Protein AF-A0A4U1IVJ4-F1 (afdb_monomer)

Secondary structure (DSSP, 8-state):
-----SSHHHHHHHHHHHHHHSPPP-HHHHHHHHHH-HHHHHHHHHT--SHHHHHHHHHTTTS-HHHHHHHHHHHH---

Nearest PDB structures (foldseek):
  5ffe-assembly1_A  TM=3.811E-01  e=9.167E+00  Synechocystis sp. PCC 6803
  8ver-assembly1_B  TM=3.277E-01  e=9.747E+00  Escherichia coli
  7vw1-assembly1_B  TM=2.437E-01  e=9.167E+00  Escherichia coli

pLDDT: mean 80.48, std 18.23, range [37.81, 95.75]

Radius of gyration: 16.22 Å; Cα contacts (8 Å, |Δi|>4): 55; chains: 1; bounding box: 23×56×25 Å

Mean predicted aligned error: 9.51 Å

Organism: NCBI:txid889272

Foldseek 3Di:
DDDDDPDPVVVVVVVVVVLVPPDADALVQQLVCLVVADPSLLVNLVSDPDPVSSVVSVVCNPPHSVVSNVSSCVVHVDD

Sequence (79 aa):
MIAASVEIGKNEDLMEAARRRRPKPNLNRCLDAAAAGGVMWENLCNDMTNSTDAGECWDKTLRSEQMKRNWCFNRFKKH

Solvent-accessible surface area (backbone atoms only — not comparable to full-atom values): 4666 Å² total; per-residue (Å²): 135,85,87,90,82,86,62,72,76,63,51,55,54,48,53,49,50,48,59,72,67,47,76,74,80,44,46,67,60,40,41,51,16,25,72,69,30,69,69,50,35,54,51,52,30,68,55,44,86,48,69,66,60,22,51,56,46,57,72,38,68,90,48,55,46,68,58,36,36,52,48,28,48,68,69,56,65,67,127

Structure (mmCIF, N/CA/C/O backbone):
data_AF-A0A4U1IVJ4-F1
#
_entry.id   AF-A0A4U1IVJ4-F1
#
loop_
_atom_site.group_PDB
_atom_site.id
_atom_site.type_symbol
_atom_site.label_atom_id
_atom_site.label_alt_id
_atom_site.label_comp_id
_atom_site.label_asym_id
_atom_site.label_entity_id
_atom_site.label_seq_id
_atom_site.pdbx_PDB_ins_code
_atom_site.Cartn_x
_atom_site.Cartn_y
_atom_site.Cartn_z
_atom_site.occupancy
_atom_site.B_iso_or_equiv
_atom_site.auth_seq_id
_atom_site.auth_comp_id
_atom_site.auth_asym_id
_atom_site.auth_atom_id
_atom_site.pdbx_PDB_model_num
ATOM 1 N N . MET A 1 1 ? -10.310 -47.646 -6.936 1.00 37.81 1 MET A N 1
ATOM 2 C CA . MET A 1 1 ? -10.112 -46.301 -7.518 1.00 37.81 1 MET A CA 1
ATOM 3 C C . MET A 1 1 ? -10.072 -45.329 -6.351 1.00 37.81 1 MET A C 1
ATOM 5 O O . MET A 1 1 ? -11.000 -45.343 -5.555 1.00 37.81 1 MET A O 1
ATOM 9 N N . ILE A 1 2 ? -8.946 -44.641 -6.151 1.00 42.03 2 ILE A N 1
ATOM 10 C CA . ILE A 1 2 ? -8.693 -43.817 -4.960 1.00 42.03 2 ILE A CA 1
ATOM 11 C C . ILE A 1 2 ? -9.471 -42.501 -5.083 1.00 42.03 2 ILE A C 1
ATOM 13 O O . ILE A 1 2 ? -9.451 -41.860 -6.131 1.00 42.03 2 ILE A O 1
ATOM 17 N N . ALA A 1 3 ? -10.189 -42.154 -4.016 1.00 41.09 3 ALA A N 1
ATOM 18 C CA . ALA A 1 3 ? -11.053 -40.990 -3.901 1.00 41.09 3 ALA A CA 1
ATOM 19 C C . ALA A 1 3 ? -10.252 -39.676 -3.942 1.00 41.09 3 ALA A C 1
ATOM 21 O O . ALA A 1 3 ? -9.512 -39.368 -3.012 1.00 41.09 3 ALA A O 1
ATOM 22 N N . ALA A 1 4 ? -10.438 -38.879 -4.994 1.00 45.75 4 ALA A N 1
ATOM 23 C CA . ALA A 1 4 ? -9.921 -37.517 -5.102 1.00 45.75 4 ALA A CA 1
ATOM 24 C C . ALA A 1 4 ? -11.063 -36.518 -4.861 1.00 45.75 4 ALA A C 1
ATOM 26 O O . ALA A 1 4 ? -11.656 -35.995 -5.801 1.00 45.75 4 ALA A O 1
ATOM 27 N N . SER A 1 5 ? -11.457 -36.303 -3.603 1.00 49.66 5 SER A N 1
ATOM 28 C CA . SER A 1 5 ? -12.460 -35.270 -3.269 1.00 49.66 5 SER A CA 1
ATOM 29 C C . SER A 1 5 ? -12.277 -34.622 -1.889 1.00 49.66 5 SER A C 1
ATOM 31 O O . SER A 1 5 ? -13.176 -33.928 -1.431 1.00 49.66 5 SER A O 1
ATO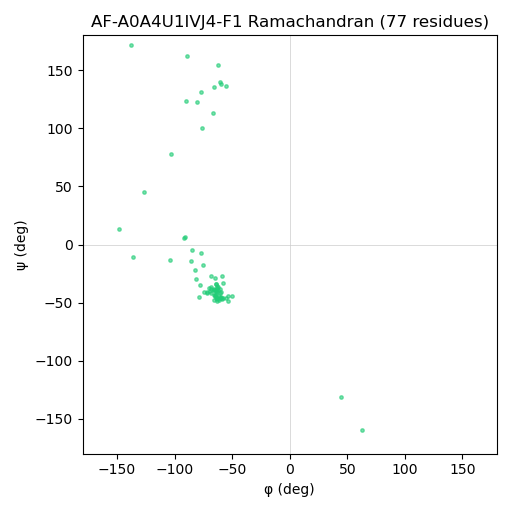M 33 N N . VAL A 1 6 ? -11.139 -34.804 -1.205 1.00 47.16 6 VAL A N 1
ATOM 34 C CA . VAL A 1 6 ? -10.994 -34.402 0.212 1.00 47.16 6 VAL A CA 1
ATOM 35 C C . VAL A 1 6 ? -9.783 -33.500 0.460 1.00 47.16 6 VAL A C 1
ATOM 37 O O . VAL A 1 6 ? -9.048 -33.725 1.407 1.00 47.16 6 VAL A O 1
ATOM 40 N N . GLU A 1 7 ? -9.531 -32.477 -0.360 1.00 50.47 7 GLU A N 1
ATOM 41 C CA . GLU A 1 7 ? -8.440 -31.521 -0.043 1.00 50.47 7 GLU A CA 1
ATOM 42 C C . GLU A 1 7 ? -8.783 -30.040 -0.246 1.00 50.47 7 GLU A C 1
ATOM 44 O O . GLU A 1 7 ? -8.067 -29.177 0.256 1.00 50.47 7 GLU A O 1
ATOM 49 N N . ILE A 1 8 ? -9.911 -29.707 -0.880 1.00 48.72 8 ILE A N 1
ATOM 50 C CA . ILE A 1 8 ? -10.225 -28.306 -1.207 1.00 48.72 8 ILE A CA 1
ATOM 51 C C . ILE A 1 8 ? -10.651 -27.514 0.048 1.00 48.72 8 ILE A C 1
ATOM 53 O O . ILE A 1 8 ? -10.149 -26.419 0.279 1.00 48.72 8 ILE A O 1
ATOM 57 N N . GLY A 1 9 ? -11.451 -28.103 0.946 1.00 47.59 9 GLY A N 1
ATOM 58 C CA . GLY A 1 9 ? -11.971 -27.392 2.128 1.00 47.59 9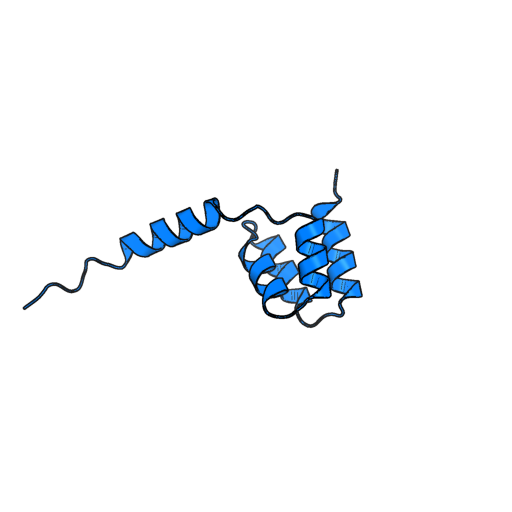 GLY A CA 1
ATOM 59 C C . GLY A 1 9 ? -10.975 -27.156 3.277 1.00 47.59 9 GLY A C 1
ATOM 60 O O . GLY A 1 9 ? -11.210 -26.299 4.121 1.00 47.59 9 GLY A O 1
ATOM 61 N N . LYS A 1 10 ? -9.848 -27.883 3.336 1.00 52.03 10 LYS A N 1
ATOM 62 C CA . LYS A 1 10 ? -8.830 -27.704 4.397 1.00 52.03 10 LYS A CA 1
ATOM 63 C C . LYS A 1 10 ? -7.891 -26.529 4.118 1.00 52.03 10 LYS A C 1
ATOM 65 O O . LYS A 1 10 ? -7.382 -25.917 5.054 1.00 52.03 10 LYS A O 1
ATOM 70 N N . ASN A 1 11 ? -7.659 -26.222 2.843 1.00 55.06 11 ASN A N 1
ATOM 71 C CA . ASN A 1 11 ? -6.749 -25.155 2.436 1.00 55.06 11 ASN A CA 1
ATOM 72 C C . ASN A 1 11 ? -7.376 -23.766 2.579 1.00 55.06 11 ASN A C 1
ATOM 74 O O . ASN A 1 11 ? -6.669 -22.829 2.936 1.00 55.06 11 ASN A O 1
ATOM 78 N N . GLU A 1 12 ? -8.682 -23.629 2.345 1.00 53.94 12 GLU A N 1
ATOM 79 C CA . GLU A 1 12 ? -9.385 -22.350 2.504 1.00 53.94 12 GLU A CA 1
ATOM 80 C C . GLU A 1 12 ? -9.390 -21.890 3.967 1.00 53.94 12 GLU A C 1
ATOM 82 O O . GLU A 1 12 ? -9.041 -20.743 4.247 1.00 53.94 12 GLU A O 1
ATOM 87 N N . ASP A 1 13 ? -9.665 -22.806 4.902 1.00 60.12 13 ASP A N 1
ATOM 88 C CA . ASP A 1 13 ? -9.633 -22.527 6.342 1.00 60.12 13 ASP A CA 1
ATOM 89 C C . ASP A 1 13 ? -8.207 -22.204 6.820 1.00 60.12 13 ASP A C 1
ATOM 91 O O . ASP A 1 13 ? -7.993 -21.258 7.577 1.00 60.12 13 ASP A O 1
ATOM 95 N N . LEU A 1 14 ? -7.194 -22.904 6.291 1.00 61.72 14 LEU A N 1
ATOM 96 C CA . LEU A 1 14 ? -5.790 -22.628 6.599 1.00 61.72 14 LEU A CA 1
ATOM 97 C C . LEU A 1 14 ? -5.321 -21.281 6.025 1.00 61.72 14 LEU A C 1
ATOM 99 O O . LEU A 1 14 ? -4.617 -20.539 6.708 1.00 61.72 14 LEU A O 1
ATOM 103 N N . MET A 1 15 ? -5.716 -20.936 4.795 1.00 63.59 15 MET A N 1
ATOM 104 C CA . MET A 1 15 ? -5.404 -19.644 4.175 1.00 63.59 15 MET A CA 1
ATOM 105 C C . MET A 1 15 ? -6.138 -18.494 4.862 1.00 63.59 15 MET A C 1
ATOM 107 O O . MET A 1 15 ? -5.580 -17.404 5.007 1.00 63.59 15 MET A O 1
ATOM 111 N N . GLU A 1 16 ? -7.373 -18.705 5.305 1.00 62.16 16 GLU A N 1
ATOM 112 C CA . GLU A 1 16 ? -8.121 -17.708 6.060 1.00 62.16 16 GLU A CA 1
ATOM 113 C C . GLU A 1 16 ? -7.571 -17.546 7.484 1.00 62.16 16 GLU A C 1
ATOM 115 O O . GLU A 1 16 ? -7.351 -16.420 7.931 1.00 62.16 16 GLU A O 1
ATOM 120 N N . ALA A 1 17 ? -7.228 -18.639 8.167 1.00 62.91 17 ALA A N 1
ATOM 121 C CA . ALA A 1 17 ? -6.535 -18.605 9.452 1.00 62.91 17 ALA A CA 1
ATOM 122 C C . ALA A 1 17 ? -5.151 -17.947 9.337 1.00 62.91 17 ALA A C 1
ATOM 124 O O . ALA A 1 17 ? -4.765 -17.163 10.207 1.00 62.91 17 ALA A O 1
ATOM 125 N N . ALA A 1 18 ? -4.418 -18.204 8.249 1.00 63.19 18 ALA A N 1
ATOM 126 C CA . ALA A 1 18 ? -3.159 -17.532 7.954 1.00 63.19 18 ALA A CA 1
ATOM 127 C C . ALA A 1 18 ? -3.374 -16.028 7.748 1.00 63.19 18 ALA A C 1
ATOM 129 O O . ALA A 1 18 ? -2.660 -15.241 8.364 1.00 63.19 18 ALA A O 1
ATOM 130 N N . ARG A 1 19 ? -4.391 -15.613 6.977 1.00 63.25 19 ARG A N 1
ATOM 131 C CA . ARG A 1 19 ? -4.762 -14.194 6.814 1.00 63.25 19 ARG A CA 1
ATOM 132 C C . ARG A 1 19 ? -5.135 -13.534 8.145 1.00 63.25 19 ARG A C 1
ATOM 134 O O . ARG A 1 19 ? -4.679 -12.428 8.407 1.00 63.25 19 ARG A O 1
ATOM 141 N N . ARG A 1 20 ? -5.867 -14.222 9.029 1.00 65.62 20 ARG A N 1
ATOM 142 C CA . ARG A 1 20 ? -6.211 -13.726 10.380 1.00 65.62 20 ARG A CA 1
ATOM 143 C C . ARG A 1 20 ? -4.991 -13.551 11.292 1.00 65.62 20 ARG A C 1
ATOM 145 O O . ARG A 1 20 ? -5.023 -12.708 12.184 1.00 65.62 20 ARG A O 1
ATOM 152 N N . ARG A 1 21 ? -3.931 -14.339 11.085 1.00 66.31 21 ARG A N 1
ATOM 153 C CA . ARG A 1 21 ? -2.669 -14.255 11.843 1.00 66.31 21 ARG A CA 1
ATOM 154 C C . ARG A 1 21 ? -1.686 -13.237 11.276 1.00 66.31 21 ARG A C 1
ATOM 156 O O . ARG A 1 21 ? -0.717 -12.912 11.962 1.00 66.31 21 ARG A O 1
ATOM 163 N N . ARG A 1 22 ? -1.891 -12.744 10.048 1.00 67.19 22 ARG A N 1
ATOM 164 C CA . ARG A 1 22 ? -1.001 -11.726 9.492 1.00 67.19 22 ARG A CA 1
ATOM 165 C C . ARG A 1 22 ? -1.140 -10.438 10.298 1.00 67.19 22 ARG A C 1
ATOM 167 O O . ARG A 1 22 ? -2.259 -10.036 10.630 1.00 67.19 22 ARG A O 1
ATOM 174 N N . PRO A 1 23 ? -0.016 -9.788 10.643 1.00 70.38 23 PRO A N 1
ATOM 175 C CA . PRO A 1 23 ? -0.074 -8.512 11.328 1.00 70.38 23 PRO A CA 1
ATOM 176 C C . PRO A 1 23 ? -0.925 -7.550 10.499 1.00 70.38 23 PRO A C 1
ATOM 178 O O . PRO A 1 23 ? -0.805 -7.502 9.275 1.00 70.38 23 PRO A O 1
ATOM 181 N N . LYS A 1 24 ? -1.803 -6.790 11.156 1.00 80.69 24 LYS A N 1
ATOM 182 C CA . LYS A 1 24 ? -2.633 -5.813 10.447 1.00 80.69 24 LYS A CA 1
ATOM 183 C C . LYS A 1 24 ? -1.727 -4.783 9.759 1.00 80.69 24 LYS A C 1
ATOM 185 O O . LYS A 1 24 ? -0.707 -4.391 10.346 1.00 80.69 24 LYS A O 1
ATOM 190 N N . PRO A 1 25 ? -2.052 -4.353 8.530 1.00 85.81 25 PRO A N 1
ATOM 191 C CA . PRO A 1 25 ? -1.325 -3.266 7.900 1.00 85.81 25 PRO A CA 1
ATOM 192 C C . PRO A 1 25 ? -1.446 -2.015 8.782 1.00 85.81 25 PRO A C 1
ATOM 194 O O . PRO A 1 25 ? -2.492 -1.737 9.366 1.00 85.81 25 PRO A O 1
ATOM 197 N N . ASN A 1 26 ? -0.338 -1.300 8.932 1.00 90.56 26 ASN A N 1
ATOM 198 C CA . ASN A 1 26 ? -0.237 -0.074 9.714 1.00 90.56 26 ASN A CA 1
ATOM 199 C C . ASN A 1 26 ? 0.617 0.938 8.948 1.00 90.56 26 ASN A C 1
ATOM 201 O O . ASN A 1 26 ? 1.235 0.586 7.940 1.00 90.56 26 ASN A O 1
ATOM 205 N N . LEU A 1 27 ? 0.669 2.181 9.433 1.00 93.12 27 LEU A N 1
ATOM 206 C CA . LEU A 1 27 ? 1.380 3.256 8.746 1.00 93.12 27 LEU A CA 1
ATOM 207 C C . LEU A 1 27 ? 2.839 2.888 8.440 1.00 93.12 27 LEU A C 1
ATOM 209 O O . LEU A 1 27 ? 3.256 3.019 7.295 1.00 93.12 27 LEU A O 1
ATOM 213 N N . ASN A 1 28 ? 3.590 2.373 9.417 1.00 93.69 28 ASN A N 1
ATOM 214 C CA . ASN A 1 28 ? 5.004 2.039 9.224 1.00 93.69 28 ASN A CA 1
ATOM 215 C C . ASN A 1 28 ? 5.192 0.942 8.173 1.00 93.69 28 ASN A C 1
ATOM 217 O O . ASN A 1 28 ? 5.983 1.123 7.255 1.00 93.69 28 ASN A O 1
ATOM 221 N N . ARG A 1 29 ? 4.417 -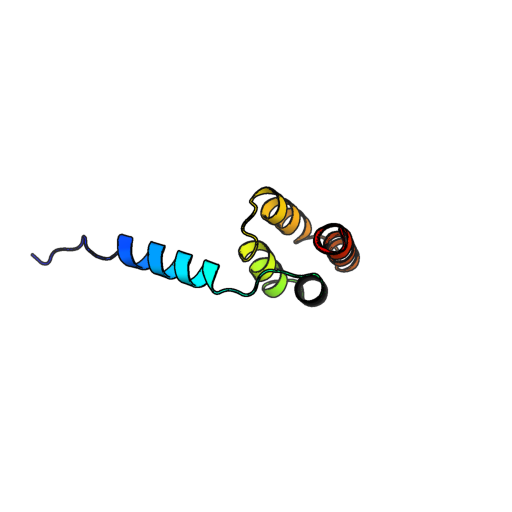0.151 8.241 1.00 92.75 29 ARG A N 1
ATOM 222 C CA . ARG A 1 29 ? 4.467 -1.218 7.222 1.00 92.75 29 ARG A CA 1
ATOM 223 C C . ARG A 1 29 ? 4.072 -0.713 5.838 1.00 92.75 29 ARG A C 1
ATOM 225 O O . ARG A 1 29 ? 4.644 -1.151 4.849 1.00 92.75 29 ARG A O 1
ATOM 232 N N . CYS A 1 30 ? 3.112 0.207 5.767 1.00 94.94 30 CYS A N 1
ATOM 233 C CA . CYS A 1 30 ? 2.712 0.818 4.507 1.00 94.94 30 CYS A CA 1
ATOM 234 C C . CYS A 1 30 ? 3.833 1.677 3.913 1.00 94.94 30 CYS A C 1
ATOM 236 O O . CYS A 1 30 ? 4.105 1.585 2.722 1.00 94.94 30 CYS A O 1
ATOM 238 N N . LEU A 1 31 ? 4.509 2.485 4.736 1.00 95.75 31 LEU A N 1
ATOM 239 C CA . LEU A 1 31 ? 5.631 3.318 4.299 1.00 95.75 31 LEU A CA 1
ATOM 240 C C . LEU A 1 31 ? 6.838 2.479 3.862 1.00 95.75 31 LEU A C 1
ATOM 242 O O . LEU A 1 31 ? 7.465 2.812 2.859 1.00 95.75 31 LEU A O 1
ATOM 246 N N . ASP A 1 32 ? 7.123 1.389 4.574 1.00 95.31 32 ASP A N 1
ATOM 247 C CA . ASP A 1 32 ? 8.185 0.440 4.227 1.00 95.31 32 ASP A CA 1
ATOM 248 C C . ASP A 1 32 ? 7.896 -0.227 2.872 1.00 95.31 32 ASP A C 1
ATOM 250 O O . ASP A 1 32 ? 8.701 -0.162 1.945 1.00 95.31 32 ASP A O 1
ATOM 254 N N . ALA A 1 33 ? 6.668 -0.724 2.693 1.00 95.38 33 ALA A N 1
ATOM 255 C CA . ALA A 1 33 ? 6.203 -1.283 1.429 1.00 95.38 33 ALA A CA 1
ATOM 256 C C . ALA A 1 33 ? 6.157 -0.248 0.289 1.00 95.38 33 ALA A C 1
ATOM 258 O O . ALA A 1 33 ? 6.395 -0.595 -0.867 1.00 95.38 33 ALA A O 1
ATOM 259 N N . ALA A 1 34 ? 5.853 1.022 0.584 1.00 95.69 34 ALA A N 1
ATOM 260 C CA . ALA A 1 34 ? 5.867 2.104 -0.400 1.00 95.69 34 ALA A CA 1
ATOM 261 C C . ALA A 1 34 ? 7.281 2.366 -0.927 1.00 95.69 34 ALA A C 1
ATOM 263 O O . ALA A 1 34 ? 7.441 2.533 -2.136 1.00 95.69 34 ALA A O 1
ATOM 264 N N . ALA A 1 35 ? 8.268 2.388 -0.024 1.00 94.88 35 ALA A N 1
ATOM 265 C CA . ALA A 1 35 ? 9.678 2.598 -0.342 1.00 94.88 35 ALA A CA 1
ATOM 266 C C . ALA A 1 35 ? 10.300 1.388 -1.051 1.00 94.88 35 ALA A C 1
ATOM 268 O O . ALA A 1 35 ? 11.031 1.548 -2.023 1.00 94.88 35 ALA A O 1
ATOM 269 N N . ALA A 1 36 ? 9.972 0.173 -0.607 1.00 93.69 36 ALA A N 1
ATOM 270 C CA . ALA A 1 36 ? 10.438 -1.052 -1.248 1.00 93.69 36 ALA A CA 1
ATOM 271 C C . ALA A 1 36 ? 9.788 -1.278 -2.625 1.00 93.69 36 ALA A C 1
ATOM 273 O O . ALA A 1 36 ? 10.432 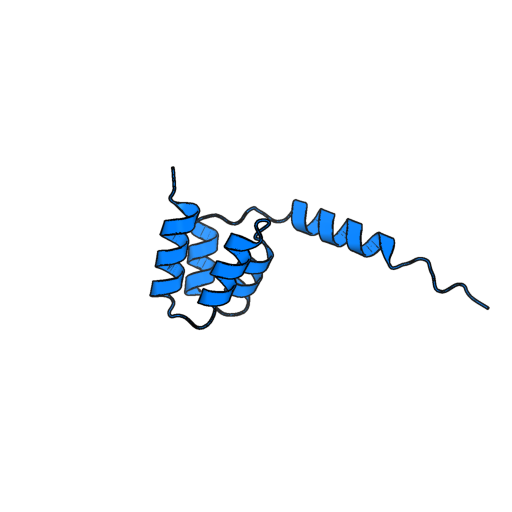-1.763 -3.555 1.00 93.69 36 ALA A O 1
ATOM 274 N N . GLY A 1 37 ? 8.504 -0.935 -2.765 1.00 90.25 37 GLY A N 1
ATOM 275 C CA . GLY A 1 37 ? 7.718 -1.224 -3.958 1.00 90.25 37 GLY A CA 1
ATOM 276 C C . GLY A 1 37 ? 7.556 -2.728 -4.220 1.00 90.25 37 GLY A C 1
ATOM 277 O O . GLY A 1 37 ? 7.677 -3.555 -3.313 1.00 90.25 37 GLY A O 1
ATOM 278 N N . GLY A 1 38 ? 7.238 -3.069 -5.477 1.00 91.50 38 GLY A N 1
ATOM 279 C CA . GLY A 1 38 ? 7.113 -4.449 -5.966 1.00 91.50 38 GLY A CA 1
ATOM 280 C C . GLY A 1 38 ? 6.334 -5.374 -5.027 1.00 91.50 38 GLY A C 1
ATOM 281 O O . GLY A 1 38 ? 5.289 -5.000 -4.494 1.00 91.50 38 GLY A O 1
ATOM 282 N N . VAL A 1 39 ? 6.916 -6.542 -4.757 1.00 92.12 39 VAL A N 1
ATOM 283 C CA . VAL A 1 39 ? 6.305 -7.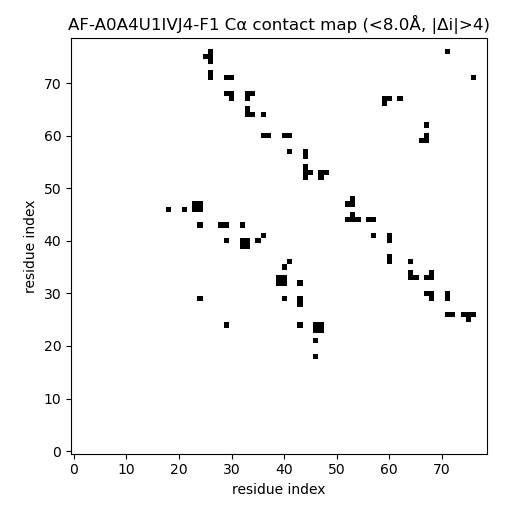617 -3.962 1.00 92.12 39 VAL A CA 1
ATOM 284 C C . VAL A 1 39 ? 5.920 -7.172 -2.547 1.00 92.12 39 VAL A C 1
ATOM 286 O O . VAL A 1 39 ? 4.919 -7.641 -2.008 1.00 92.12 39 VAL A O 1
ATOM 289 N N . MET A 1 40 ? 6.663 -6.250 -1.920 1.00 92.19 40 MET A N 1
ATOM 290 C CA . MET A 1 40 ? 6.295 -5.761 -0.584 1.00 92.19 40 MET A CA 1
ATOM 291 C C . MET A 1 40 ? 5.011 -4.927 -0.615 1.00 92.19 40 MET A C 1
ATOM 293 O O . MET A 1 40 ? 4.175 -5.060 0.280 1.00 92.19 40 MET A O 1
ATOM 297 N N . TRP A 1 41 ? 4.831 -4.111 -1.658 1.00 94.81 41 TRP A N 1
ATOM 298 C CA . TRP A 1 41 ? 3.592 -3.365 -1.885 1.00 94.81 41 TRP A CA 1
ATOM 299 C C . TRP A 1 41 ? 2.414 -4.307 -2.140 1.00 94.81 41 TRP A C 1
ATOM 301 O O . TRP A 1 41 ? 1.365 -4.182 -1.516 1.00 94.81 41 TRP A O 1
ATOM 311 N N . GLU A 1 42 ? 2.608 -5.304 -2.998 1.00 93.94 42 GLU A N 1
ATOM 312 C CA . GLU A 1 42 ? 1.578 -6.289 -3.339 1.00 93.94 42 GLU A CA 1
ATOM 313 C C . GLU A 1 42 ? 1.159 -7.124 -2.120 1.00 93.94 42 GLU A C 1
ATOM 315 O O . GLU A 1 42 ? -0.030 -7.365 -1.893 1.00 93.94 42 GLU A O 1
ATOM 320 N N . ASN A 1 43 ? 2.118 -7.522 -1.281 1.00 92.00 43 ASN A N 1
ATOM 321 C CA . ASN A 1 43 ? 1.842 -8.221 -0.027 1.00 92.00 43 ASN A CA 1
ATOM 322 C C . ASN A 1 43 ? 1.048 -7.348 0.949 1.00 92.00 43 ASN A C 1
ATOM 324 O O . ASN A 1 43 ? 0.116 -7.842 1.582 1.00 92.00 43 ASN A O 1
ATOM 328 N N . LEU A 1 44 ? 1.366 -6.051 1.040 1.00 93.56 44 LEU A N 1
ATOM 329 C CA . LEU A 1 44 ? 0.589 -5.107 1.839 1.00 93.56 44 LEU A CA 1
ATOM 330 C C . LEU A 1 44 ? -0.863 -5.027 1.341 1.00 93.56 44 LEU A C 1
ATOM 332 O O . LEU A 1 44 ? -1.776 -5.096 2.162 1.00 93.56 44 LEU A O 1
ATOM 336 N N . CYS A 1 45 ? -1.088 -4.913 0.027 1.00 93.19 45 CYS A N 1
ATOM 337 C CA . CYS A 1 45 ? -2.442 -4.857 -0.532 1.00 93.19 45 CYS A CA 1
ATOM 338 C C . CYS A 1 45 ? -3.229 -6.151 -0.263 1.00 93.19 45 CYS A C 1
ATOM 340 O O . CYS A 1 45 ? -4.415 -6.093 0.051 1.00 93.19 45 CYS A O 1
ATOM 342 N N . ASN A 1 46 ? -2.572 -7.315 -0.321 1.00 90.56 46 ASN A N 1
ATOM 343 C CA . ASN A 1 46 ? -3.180 -8.604 0.033 1.00 90.56 46 ASN A CA 1
ATOM 344 C C . ASN A 1 46 ? -3.503 -8.745 1.532 1.00 90.56 46 ASN A C 1
ATOM 346 O O . ASN A 1 46 ? -4.404 -9.500 1.896 1.00 90.56 46 ASN A O 1
ATOM 350 N N . ASP A 1 47 ? -2.778 -8.041 2.405 1.00 90.06 47 ASP A N 1
ATOM 351 C CA . ASP A 1 47 ? -3.021 -8.034 3.854 1.00 90.06 47 ASP A CA 1
ATOM 352 C C . ASP A 1 47 ? -4.227 -7.158 4.255 1.00 90.06 47 ASP A C 1
ATOM 354 O O . ASP A 1 47 ? -4.643 -7.166 5.418 1.00 90.06 47 ASP A O 1
ATOM 358 N N . MET A 1 48 ? -4.814 -6.398 3.323 1.00 88.00 48 MET A N 1
ATOM 359 C CA . MET A 1 48 ? -5.992 -5.570 3.586 1.00 88.00 48 MET A CA 1
ATOM 360 C C . MET A 1 48 ? -7.269 -6.406 3.554 1.00 88.00 48 MET A C 1
ATOM 362 O O . MET A 1 48 ? -7.606 -7.036 2.557 1.00 88.00 48 MET A O 1
ATOM 366 N N . THR A 1 49 ? -8.021 -6.381 4.654 1.00 85.12 49 THR A N 1
ATOM 367 C CA . THR A 1 49 ? -9.300 -7.100 4.770 1.00 85.12 49 THR A CA 1
ATOM 368 C C . THR A 1 49 ? -10.471 -6.342 4.150 1.00 85.12 49 THR A C 1
ATOM 370 O O . THR A 1 49 ? -11.496 -6.939 3.837 1.00 85.12 49 THR A O 1
ATOM 373 N N . ASN A 1 50 ? -10.344 -5.024 3.998 1.00 86.94 50 ASN A N 1
ATOM 374 C CA . ASN A 1 50 ? -11.353 -4.181 3.378 1.00 86.94 50 ASN A CA 1
ATOM 375 C C . ASN A 1 50 ? -11.089 -4.095 1.870 1.00 86.94 50 ASN A C 1
ATOM 377 O O . ASN A 1 50 ? -10.012 -3.686 1.436 1.00 86.94 50 ASN A O 1
ATOM 381 N N . SER A 1 51 ? -12.092 -4.472 1.081 1.00 87.69 51 SER A N 1
ATOM 382 C CA . SER A 1 51 ? -12.001 -4.552 -0.378 1.00 87.69 51 SER A CA 1
ATOM 383 C C . SER A 1 51 ? -11.765 -3.193 -1.044 1.00 87.69 51 SER A C 1
ATOM 385 O O . SER A 1 51 ? -11.059 -3.128 -2.047 1.00 87.69 51 SER A O 1
ATOM 387 N N . THR A 1 52 ? -12.316 -2.112 -0.483 1.00 89.38 52 THR A N 1
ATOM 388 C CA . THR A 1 52 ? -12.099 -0.743 -0.969 1.00 89.38 52 THR A CA 1
ATOM 389 C C . THR A 1 52 ? -10.646 -0.337 -0.775 1.00 89.38 52 THR A C 1
ATOM 391 O O . THR A 1 52 ? -10.003 0.107 -1.720 1.00 89.38 52 THR A O 1
ATOM 394 N N . ASP A 1 53 ? -10.099 -0.571 0.418 1.00 90.31 53 ASP A N 1
ATOM 395 C CA . ASP A 1 53 ? -8.706 -0.233 0.722 1.00 90.31 53 ASP A CA 1
ATOM 396 C C . ASP A 1 53 ? -7.727 -1.043 -0.122 1.00 90.31 53 ASP A C 1
ATOM 398 O O . ASP A 1 53 ? -6.753 -0.499 -0.642 1.00 90.31 53 ASP A O 1
ATOM 402 N N . ALA A 1 54 ? -8.005 -2.340 -0.285 1.00 91.12 54 ALA A N 1
ATOM 403 C CA . ALA A 1 54 ? -7.226 -3.207 -1.153 1.00 91.12 54 ALA A CA 1
ATOM 404 C C . ALA A 1 54 ? -7.261 -2.691 -2.599 1.00 91.12 54 ALA A C 1
ATOM 406 O O . ALA A 1 54 ? -6.214 -2.572 -3.231 1.00 91.12 54 ALA A O 1
ATOM 407 N N . GLY A 1 55 ? -8.442 -2.326 -3.109 1.00 93.31 55 GLY A N 1
ATOM 408 C CA . GLY A 1 55 ? -8.604 -1.756 -4.448 1.00 93.31 55 GLY A CA 1
ATOM 409 C C . GLY A 1 55 ? -7.810 -0.463 -4.645 1.00 93.31 55 GLY A C 1
ATOM 410 O O . GLY A 1 55 ? -7.075 -0.333 -5.625 1.00 93.31 55 GLY A O 1
ATOM 411 N N . GLU A 1 56 ? -7.884 0.467 -3.692 1.00 94.38 56 GLU A N 1
ATOM 412 C CA . GLU A 1 56 ? -7.089 1.698 -3.731 1.00 94.38 56 GLU A CA 1
ATOM 413 C C . GLU A 1 56 ? -5.584 1.419 -3.645 1.00 94.38 56 GLU A C 1
ATOM 415 O O . GLU A 1 56 ? -4.800 2.057 -4.349 1.00 94.38 56 GLU A O 1
ATOM 420 N N . CYS A 1 57 ? -5.168 0.448 -2.828 1.00 94.75 57 CYS A N 1
ATOM 421 C CA . CYS A 1 57 ? -3.774 0.017 -2.736 1.00 94.75 57 CYS A CA 1
ATOM 422 C C . CYS A 1 57 ? -3.260 -0.49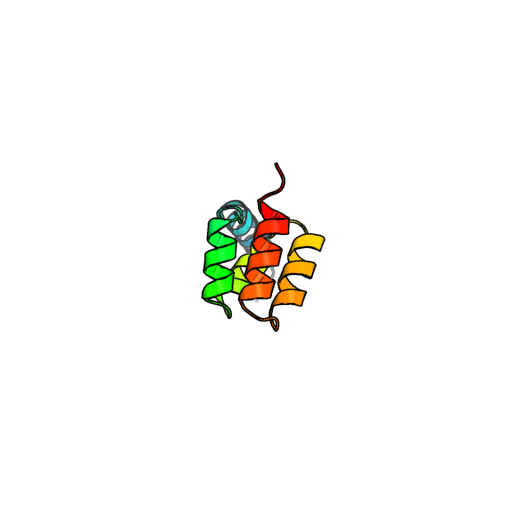8 -4.090 1.00 94.75 57 CYS A C 1
ATOM 424 O O . CYS A 1 57 ? -2.184 -0.090 -4.546 1.00 94.75 57 CYS A O 1
ATOM 426 N N . TRP A 1 58 ? -4.053 -1.326 -4.777 1.00 95.69 58 TRP A N 1
ATOM 427 C CA . TRP A 1 58 ? -3.714 -1.863 -6.095 1.00 95.69 58 TRP A CA 1
ATOM 428 C C . TRP A 1 58 ? -3.638 -0.782 -7.183 1.00 95.69 58 TRP A C 1
ATOM 430 O O . TRP A 1 58 ? -2.696 -0.809 -7.979 1.00 95.69 58 TRP A O 1
ATOM 440 N N . ASP A 1 59 ? -4.522 0.224 -7.179 1.00 95.19 59 ASP A N 1
ATOM 441 C CA . ASP A 1 59 ? -4.449 1.377 -8.104 1.00 95.19 59 ASP A CA 1
ATOM 442 C C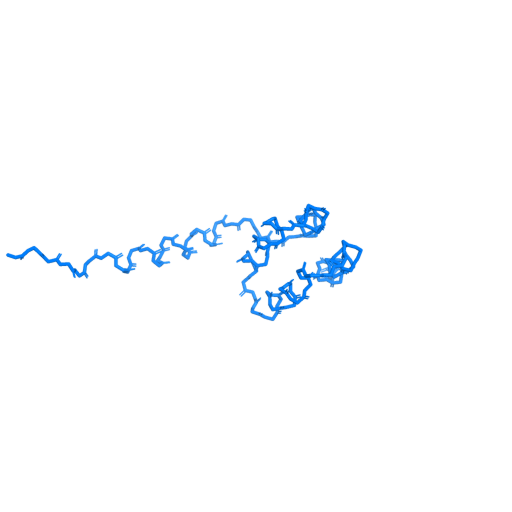 . ASP A 1 59 ? -3.127 2.160 -7.971 1.00 95.19 59 ASP A C 1
ATOM 444 O O . ASP A 1 59 ? -2.626 2.769 -8.924 1.00 95.19 59 ASP A O 1
ATOM 448 N N . LYS A 1 60 ? -2.509 2.123 -6.786 1.00 93.38 60 LYS A N 1
ATOM 449 C CA . LYS A 1 60 ? -1.237 2.803 -6.529 1.00 93.38 60 LYS A CA 1
ATOM 450 C C . LYS A 1 60 ? -0.004 1.989 -6.922 1.00 93.38 60 LYS A C 1
ATOM 452 O O . LYS A 1 60 ? 1.090 2.549 -6.883 1.00 93.38 60 LYS A O 1
ATOM 457 N N . THR A 1 61 ? -0.136 0.735 -7.363 1.00 94.19 61 THR A N 1
ATOM 458 C CA . THR A 1 61 ? 1.002 -0.159 -7.675 1.00 94.19 61 THR A CA 1
ATOM 459 C C . THR A 1 61 ? 1.994 0.462 -8.662 1.00 94.19 61 THR A C 1
ATOM 461 O O . THR A 1 61 ? 3.201 0.439 -8.413 1.00 94.19 61 THR A O 1
ATOM 464 N N . LEU A 1 62 ? 1.485 1.095 -9.725 1.00 91.25 62 LEU A N 1
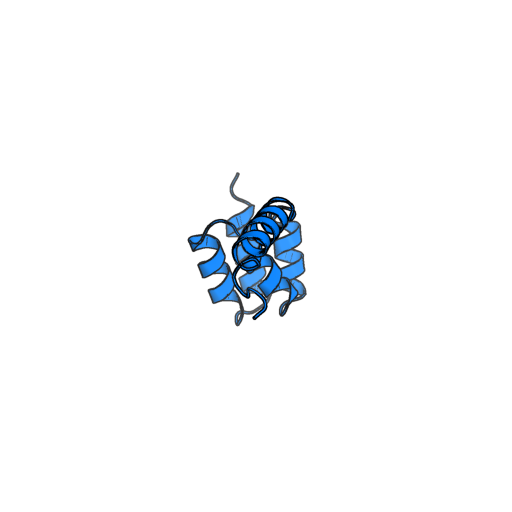ATOM 465 C CA . LEU A 1 62 ? 2.279 1.735 -10.784 1.00 91.25 62 LEU A CA 1
ATOM 466 C C . LEU A 1 62 ? 2.583 3.221 -10.521 1.00 91.25 62 LEU A C 1
ATOM 468 O O . LEU A 1 62 ? 3.089 3.921 -11.395 1.00 91.25 62 LEU A O 1
ATOM 472 N N . ARG A 1 63 ? 2.236 3.743 -9.339 1.00 92.94 63 ARG A N 1
ATOM 473 C CA . ARG A 1 63 ? 2.494 5.141 -8.968 1.00 92.94 63 ARG A CA 1
ATOM 474 C C . ARG A 1 63 ? 3.861 5.286 -8.303 1.00 92.94 63 ARG A C 1
ATOM 476 O O . ARG A 1 63 ? 4.439 4.317 -7.811 1.00 92.94 63 ARG A O 1
ATOM 483 N N . SER A 1 64 ? 4.358 6.521 -8.263 1.00 94.62 64 SER A N 1
ATOM 484 C CA . SER A 1 64 ? 5.621 6.847 -7.600 1.00 94.62 64 SER A CA 1
ATOM 485 C C . SER A 1 64 ? 5.573 6.549 -6.098 1.00 94.62 64 SER A C 1
ATOM 487 O O . SER A 1 64 ? 4.508 6.600 -5.473 1.00 94.62 64 SER A O 1
ATOM 489 N N . GLU A 1 65 ? 6.742 6.299 -5.499 1.00 95.38 65 GLU A N 1
ATOM 490 C CA . GLU A 1 65 ? 6.884 6.107 -4.048 1.00 95.38 65 GLU A CA 1
ATOM 491 C C . GLU A 1 65 ? 6.199 7.236 -3.265 1.00 95.38 65 GLU A C 1
ATOM 493 O O . GLU A 1 65 ? 5.456 6.985 -2.318 1.00 95.38 65 GLU A O 1
ATOM 498 N N . GLN A 1 66 ? 6.383 8.489 -3.691 1.00 95.06 66 GLN A N 1
ATOM 499 C CA . GLN A 1 66 ? 5.794 9.645 -3.017 1.00 95.06 66 GLN A CA 1
ATOM 500 C C . GLN A 1 66 ? 4.258 9.592 -2.989 1.00 95.06 66 GLN A C 1
ATOM 502 O O . GLN A 1 66 ? 3.648 9.941 -1.974 1.00 95.06 66 GLN A O 1
ATOM 507 N N . MET A 1 67 ? 3.619 9.131 -4.071 1.00 94.56 67 MET A N 1
ATOM 508 C CA . MET A 1 67 ? 2.164 8.953 -4.110 1.00 94.56 67 MET A CA 1
ATOM 509 C C . MET A 1 67 ? 1.708 7.809 -3.200 1.00 94.56 67 MET A C 1
ATOM 511 O O . MET A 1 67 ? 0.705 7.960 -2.501 1.00 94.56 67 MET A O 1
ATOM 515 N N . LYS A 1 68 ? 2.456 6.699 -3.166 1.00 95.25 68 LYS A N 1
ATOM 516 C CA . LYS A 1 68 ? 2.201 5.565 -2.263 1.00 95.25 68 LYS A CA 1
ATOM 517 C C . LYS A 1 68 ? 2.305 5.988 -0.797 1.00 95.25 68 LYS A C 1
ATOM 519 O O . LYS A 1 68 ? 1.381 5.757 -0.024 1.00 95.25 68 LYS A O 1
ATOM 524 N N . ARG A 1 69 ? 3.371 6.707 -0.431 1.00 95.06 69 ARG A N 1
ATOM 525 C CA . ARG A 1 69 ? 3.570 7.278 0.910 1.00 95.06 69 ARG A CA 1
ATOM 526 C C . ARG A 1 69 ? 2.439 8.222 1.308 1.00 95.06 69 ARG A C 1
ATOM 528 O O . ARG A 1 69 ? 1.915 8.114 2.413 1.00 95.06 69 ARG A O 1
ATOM 535 N N . ASN A 1 70 ? 2.037 9.129 0.415 1.00 95.00 70 ASN A N 1
ATOM 536 C CA . ASN A 1 70 ? 0.929 10.049 0.682 1.00 95.00 70 ASN A CA 1
ATOM 537 C C . ASN A 1 70 ? -0.382 9.292 0.939 1.00 95.00 70 ASN A C 1
ATOM 539 O O . ASN A 1 70 ? -1.115 9.607 1.875 1.00 95.00 70 ASN A O 1
ATOM 543 N N . TRP A 1 71 ? -0.651 8.250 0.150 1.00 94.44 71 TRP A N 1
ATOM 544 C CA . TRP A 1 71 ? -1.789 7.368 0.381 1.00 94.44 71 TRP A CA 1
ATOM 545 C C . TRP A 1 71 ? -1.701 6.655 1.740 1.00 94.44 71 TRP A C 1
ATOM 547 O O . TRP A 1 71 ? -2.671 6.690 2.492 1.00 94.44 71 TRP A O 1
ATOM 557 N N . CYS A 1 72 ? -0.533 6.122 2.120 1.00 94.88 72 CYS A N 1
ATOM 558 C CA . CYS A 1 72 ? -0.319 5.516 3.439 1.00 94.88 72 CYS A CA 1
ATOM 559 C C . CYS A 1 72 ? -0.669 6.474 4.585 1.00 94.88 72 CYS A C 1
ATOM 561 O O . CYS A 1 72 ? -1.376 6.092 5.519 1.00 94.88 72 CYS A O 1
ATOM 563 N N . PHE A 1 73 ? -0.213 7.728 4.512 1.00 94.62 73 PHE A N 1
ATOM 564 C CA . PHE A 1 73 ? -0.564 8.734 5.513 1.00 94.62 73 PHE A CA 1
ATOM 565 C C . PHE A 1 73 ? -2.070 9.001 5.540 1.00 94.62 73 PHE A C 1
ATOM 567 O O . PHE A 1 73 ? -2.665 8.980 6.612 1.00 94.62 73 PHE A O 1
ATOM 574 N N . ASN A 1 74 ? -2.716 9.178 4.390 1.00 92.19 74 ASN A N 1
ATOM 575 C CA . ASN A 1 74 ? -4.162 9.411 4.351 1.00 92.19 74 ASN A CA 1
ATOM 576 C C . ASN A 1 74 ? -4.970 8.225 4.895 1.00 92.19 74 ASN A C 1
ATOM 578 O O . ASN A 1 74 ? -5.990 8.427 5.557 1.00 92.19 74 ASN A O 1
ATOM 582 N N . ARG A 1 75 ? -4.508 6.995 4.648 1.00 89.19 75 ARG A N 1
ATOM 583 C CA . ARG A 1 75 ? -5.217 5.778 5.041 1.00 89.19 75 ARG A CA 1
ATOM 584 C C . ARG A 1 75 ? -5.054 5.435 6.517 1.00 89.19 75 ARG A C 1
ATOM 586 O O . ARG A 1 75 ? -6.038 5.059 7.153 1.00 89.19 75 ARG A O 1
ATOM 593 N N . PHE A 1 76 ? -3.833 5.523 7.044 1.00 88.75 76 PHE A N 1
ATOM 594 C CA . PHE A 1 76 ? -3.493 5.026 8.383 1.00 88.75 76 PHE A CA 1
ATOM 595 C C . PHE A 1 76 ? -3.346 6.121 9.441 1.00 88.75 76 PHE A C 1
ATOM 597 O O . PHE A 1 76 ? -3.309 5.800 10.622 1.00 88.75 76 PHE A O 1
ATOM 604 N N . LYS A 1 77 ? -3.262 7.400 9.0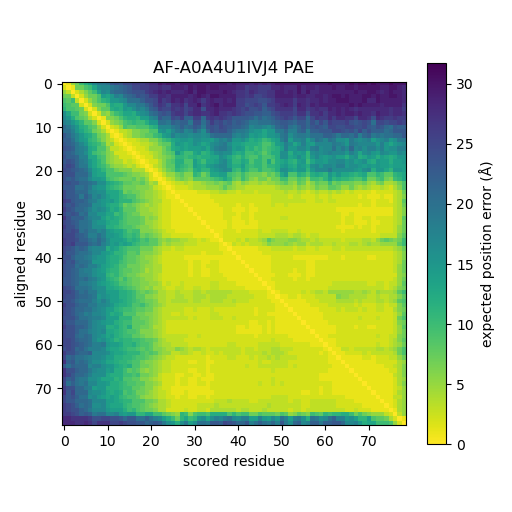55 1.00 81.44 77 LYS A N 1
ATOM 605 C CA . LYS A 1 77 ? -3.114 8.521 9.999 1.00 81.44 77 LYS A CA 1
ATOM 606 C C . LYS A 1 77 ? -4.458 9.134 10.432 1.00 81.44 77 LYS A C 1
ATOM 608 O O . LYS A 1 77 ? -4.459 10.149 11.122 1.00 81.44 77 LYS A O 1
ATOM 613 N N . LYS A 1 78 ? -5.602 8.560 10.032 1.00 55.00 78 LYS A N 1
ATOM 614 C CA . LYS A 1 78 ? -6.916 8.989 10.539 1.00 55.00 78 LYS A CA 1
ATOM 615 C C . LYS A 1 78 ? -7.132 8.460 11.965 1.00 55.00 78 LYS A C 1
ATOM 617 O O . LYS A 1 78 ? -7.501 7.302 12.105 1.00 55.00 78 LYS A O 1
ATOM 622 N N . HIS A 1 79 ? -6.913 9.372 12.923 1.00 45.03 79 HIS A N 1
ATOM 623 C CA . HIS A 1 79 ? -7.318 9.406 14.341 1.00 45.03 79 HIS A CA 1
ATOM 624 C C . HIS A 1 79 ? -7.041 8.170 15.203 1.00 45.03 79 HIS A C 1
ATOM 626 O O . HIS A 1 79 ? -7.814 7.193 15.133 1.00 45.03 79 HIS A O 1
#